Protein AF-A0A452UDL7-F1 (afdb_monomer_lite)

Sequence (112 aa):
MKNHVLAASFSMLSLLALMGDTDSKTDSSFMMDSDPLRCMRHHYVDSISHPLYKCNSKMVLLARCEGHCSQASRSEPLVSFSTVLKQPFRSSCHCCRPQTSKLKALRLRGSG

Foldseek 3Di:
DDDDDPPDPDPPPVVVVPPDDPPPPVPPCPVPPDPPQAWDKDKDWDWDDDPPFAWDIDIDIDIDTGHDHPDDKDWDADDDPDPDDPDGIDIDDDDRHDPDDDDDDDDTGTDD

InterPro domains:
  IPR003064 Norrie disease protein [PR01304] (11-33)
  IPR003064 Norrie disease protein [PR01304] (40-64)
  IPR003064 Norrie disease protein [PR01304] (65-84)
  IPR003064 Norrie disease protein [PR01304] (86-102)
  IPR003064 Norrie disease protein [PR01304] (102-112)
  IPR003064 Norrie disease protein [PTHR28611] (1-112)
  IPR006207 Cystine knot, C-terminal [PS01225] (39-112)
  IPR006207 Cystine knot, C-terminal [SM00041] (43-112)
  IPR029034 Cystine-kn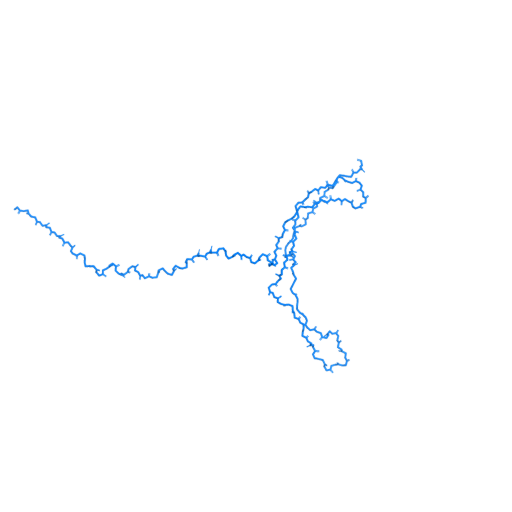ot cytokine [G3DSA:2.10.90.10] (22-112)

Organism: Ursus maritimus (NCBI:txid29073)

Structure (mmCIF, N/CA/C/O backbone):
data_AF-A0A452UDL7-F1
#
_entry.id   AF-A0A452UDL7-F1
#
loop_
_atom_site.group_PDB
_atom_site.id
_atom_site.type_symbol
_atom_site.label_atom_id
_atom_site.label_alt_id
_atom_site.label_comp_id
_atom_site.label_asym_id
_atom_site.label_entity_id
_atom_site.label_seq_id
_atom_site.pdbx_PDB_ins_code
_atom_site.Cartn_x
_atom_site.Cartn_y
_atom_site.Cartn_z
_atom_site.occupancy
_atom_site.B_iso_or_equiv
_atom_site.auth_seq_id
_atom_site.auth_comp_id
_atom_site.auth_asym_id
_atom_site.auth_atom_id
_atom_site.pdbx_PDB_model_num
ATOM 1 N N . MET A 1 1 ? 17.452 85.688 37.592 1.00 38.22 1 MET A N 1
ATOM 2 C CA . MET A 1 1 ? 18.397 84.621 37.188 1.00 38.22 1 MET A CA 1
ATOM 3 C C . MET A 1 1 ? 17.792 83.302 37.647 1.00 38.22 1 MET A C 1
ATOM 5 O O . MET A 1 1 ? 17.627 83.114 38.837 1.00 38.22 1 MET A O 1
ATOM 9 N N . LYS A 1 2 ? 17.093 82.628 36.729 1.00 38.44 2 LYS A N 1
ATOM 10 C CA . LYS A 1 2 ? 17.460 81.302 36.196 1.00 38.44 2 LYS A CA 1
ATOM 11 C C . LYS A 1 2 ? 17.303 80.181 37.238 1.00 38.44 2 LYS A C 1
ATOM 13 O O . LYS A 1 2 ? 18.157 80.030 38.101 1.00 38.44 2 LYS A O 1
ATOM 18 N N . ASN A 1 3 ? 16.206 79.421 37.125 1.00 38.09 3 ASN A N 1
ATOM 19 C CA . ASN A 1 3 ? 16.194 77.968 36.866 1.00 38.09 3 ASN A CA 1
ATOM 20 C C . ASN A 1 3 ? 14.825 77.368 37.253 1.00 38.09 3 ASN A C 1
ATOM 22 O O . ASN A 1 3 ? 14.585 77.051 38.412 1.00 38.09 3 ASN A O 1
ATOM 26 N N . HIS A 1 4 ? 13.932 77.181 36.273 1.00 42.09 4 HIS A N 1
ATOM 27 C CA . HIS A 1 4 ? 12.773 76.296 36.422 1.00 42.09 4 HIS A CA 1
ATOM 28 C C . HIS A 1 4 ? 13.202 74.883 36.029 1.00 42.09 4 HIS A C 1
ATOM 30 O O . HIS A 1 4 ? 13.285 74.559 34.847 1.00 42.09 4 HIS A O 1
ATOM 36 N N . VAL A 1 5 ? 13.503 74.057 37.027 1.00 43.28 5 VAL A N 1
ATOM 37 C CA . VAL A 1 5 ? 13.671 72.612 36.858 1.00 43.28 5 VAL A CA 1
ATOM 38 C C . VAL A 1 5 ? 12.354 71.969 37.279 1.00 43.28 5 VAL A C 1
ATOM 40 O O . VAL A 1 5 ? 12.105 71.758 38.461 1.00 43.28 5 VAL A O 1
ATOM 43 N N . LEU A 1 6 ? 11.477 71.702 36.311 1.00 47.50 6 LEU A N 1
ATOM 44 C CA . LEU A 1 6 ? 10.331 70.815 36.507 1.00 47.50 6 LEU A CA 1
ATOM 45 C C . LEU A 1 6 ? 10.842 69.375 36.398 1.00 47.50 6 LEU A C 1
ATOM 47 O O . LEU A 1 6 ? 10.845 68.780 35.324 1.00 47.50 6 LEU A O 1
ATOM 51 N N . ALA A 1 7 ? 11.330 68.833 37.512 1.00 48.12 7 ALA A N 1
ATOM 52 C CA . ALA A 1 7 ? 11.570 67.403 37.642 1.00 48.12 7 ALA A CA 1
ATOM 53 C C . ALA A 1 7 ? 10.212 66.721 37.862 1.00 48.12 7 ALA A C 1
ATOM 55 O O . ALA A 1 7 ? 9.678 66.717 38.969 1.00 48.12 7 ALA A O 1
ATOM 56 N N . ALA A 1 8 ? 9.618 66.200 36.788 1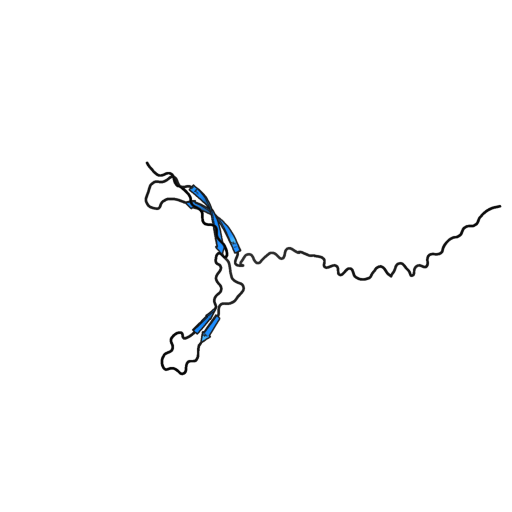.00 52.31 8 ALA A N 1
ATOM 57 C CA . ALA A 1 8 ? 8.437 65.354 36.876 1.00 52.31 8 ALA A CA 1
ATOM 58 C C . ALA A 1 8 ? 8.828 64.030 37.550 1.00 52.31 8 ALA A C 1
ATOM 60 O O . ALA A 1 8 ? 9.554 63.212 36.984 1.00 52.31 8 ALA A O 1
ATOM 61 N N . SER A 1 9 ? 8.367 63.835 38.782 1.00 49.28 9 SER A N 1
ATOM 62 C CA . SER A 1 9 ? 8.425 62.566 39.497 1.00 49.28 9 SER A CA 1
ATOM 63 C C . SER A 1 9 ? 7.408 61.599 38.886 1.00 49.28 9 SER A C 1
ATOM 65 O O . SER A 1 9 ? 6.223 61.616 39.215 1.00 49.28 9 SER A O 1
ATOM 67 N N . PHE A 1 10 ? 7.855 60.738 37.972 1.00 49.72 10 PHE A N 1
ATOM 68 C CA . PHE A 1 10 ? 7.033 59.621 37.518 1.00 49.72 10 PHE A CA 1
ATOM 69 C C . PHE A 1 10 ? 6.963 58.576 38.635 1.00 49.72 10 PHE A C 1
ATOM 71 O O . PHE A 1 10 ? 7.944 57.914 38.968 1.00 49.72 10 PHE A O 1
ATOM 78 N N . SER A 1 11 ? 5.786 58.494 39.253 1.00 47.44 11 SER A N 1
ATOM 79 C CA . SER A 1 11 ? 5.418 57.499 40.255 1.00 47.44 11 SER A CA 1
ATOM 80 C C . SER A 1 11 ? 5.682 56.082 39.731 1.00 47.44 11 SER A C 1
ATOM 82 O O . SER A 1 11 ? 5.148 55.681 38.697 1.00 47.44 11 SER A O 1
ATOM 84 N N . MET A 1 12 ? 6.482 55.311 40.471 1.00 53.69 12 MET A N 1
ATOM 85 C CA . MET A 1 12 ? 6.884 53.927 40.167 1.00 53.69 12 MET A CA 1
ATOM 86 C C . MET A 1 12 ? 5.731 52.903 40.231 1.00 53.69 12 MET A C 1
ATOM 88 O O . MET A 1 12 ? 5.974 51.700 40.222 1.00 53.69 12 MET A O 1
ATOM 92 N N . LEU A 1 13 ? 4.472 53.348 40.268 1.00 51.12 13 LEU A N 1
ATOM 93 C CA . LEU A 1 13 ? 3.293 52.477 40.231 1.00 51.12 13 LEU A CA 1
ATOM 94 C C . LEU A 1 13 ? 2.800 52.154 38.810 1.00 51.12 13 LEU A C 1
ATOM 96 O O . LEU A 1 13 ? 1.997 51.240 38.653 1.0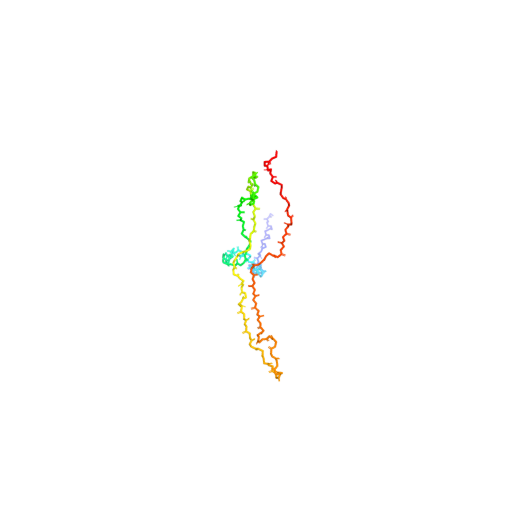0 51.12 13 LEU A O 1
ATOM 100 N N . SER A 1 14 ? 3.295 52.834 37.770 1.00 49.47 14 SER A N 1
ATOM 101 C CA . SER A 1 14 ? 2.852 52.590 36.383 1.00 49.47 14 SER A CA 1
ATOM 102 C C . SER A 1 14 ? 3.675 51.543 35.621 1.00 49.47 14 SER A C 1
ATOM 104 O O . SER A 1 14 ? 3.311 51.198 34.500 1.00 49.47 14 SER A O 1
ATOM 106 N N . LEU A 1 15 ? 4.760 51.006 36.198 1.00 46.44 15 LEU A N 1
ATOM 107 C CA . LEU A 1 15 ? 5.572 49.968 35.539 1.00 46.44 15 LEU A CA 1
ATOM 108 C C . LEU A 1 15 ? 5.076 48.530 35.776 1.00 46.44 15 LEU A C 1
ATOM 110 O O . LEU A 1 15 ? 5.545 47.616 35.107 1.00 46.44 15 LEU A O 1
ATOM 114 N N . LEU A 1 16 ? 4.118 48.315 36.683 1.00 48.84 16 LEU A N 1
ATOM 115 C CA . LEU A 1 16 ? 3.565 46.982 36.969 1.00 48.84 16 LEU A CA 1
ATOM 116 C C . LEU A 1 16 ? 2.322 46.632 36.131 1.00 48.84 16 LEU A C 1
ATOM 118 O O . LEU A 1 16 ? 1.834 45.511 36.210 1.00 48.84 16 LEU A O 1
ATOM 122 N N . ALA A 1 17 ? 1.830 47.547 35.289 1.00 48.41 17 ALA A N 1
ATOM 123 C CA . ALA A 1 17 ? 0.625 47.339 34.477 1.00 48.41 17 ALA A CA 1
ATOM 124 C C . ALA A 1 17 ? 0.885 46.763 33.067 1.00 48.41 17 ALA A C 1
ATOM 126 O O . ALA A 1 17 ? -0.044 46.661 32.273 1.00 48.41 17 ALA A O 1
ATOM 127 N N . LEU A 1 18 ? 2.125 46.371 32.742 1.00 48.56 18 LEU A N 1
ATOM 128 C CA . LEU A 1 18 ? 2.467 45.693 31.477 1.00 48.56 18 LEU A CA 1
ATOM 129 C C . LEU A 1 18 ? 2.911 44.233 31.667 1.00 48.56 18 LEU A C 1
ATOM 131 O O . LEU A 1 18 ? 3.472 43.630 30.757 1.00 48.56 18 LEU A O 1
ATOM 135 N N . MET A 1 19 ? 2.628 43.642 32.830 1.00 51.47 19 MET A N 1
ATOM 136 C CA . MET A 1 19 ? 2.706 42.194 33.045 1.00 51.47 19 MET A CA 1
ATOM 137 C C . MET A 1 19 ? 1.288 41.621 33.103 1.00 51.47 19 MET A C 1
ATOM 139 O O . MET A 1 19 ? 0.827 41.168 34.144 1.00 51.47 19 MET A O 1
ATOM 143 N N . GLY A 1 20 ? 0.571 41.723 31.986 1.00 43.78 20 GLY A N 1
ATOM 144 C CA . GLY A 1 20 ? -0.764 41.161 31.807 1.00 43.78 20 GLY A CA 1
ATOM 145 C C . GLY A 1 20 ? -0.835 40.466 30.456 1.00 43.78 20 GLY A C 1
ATOM 146 O O . GLY A 1 20 ? -0.819 41.131 29.426 1.00 43.78 20 GLY A O 1
ATOM 147 N N . ASP A 1 21 ? -0.865 39.137 30.501 1.00 46.88 21 ASP A N 1
ATOM 148 C CA . ASP A 1 21 ? -1.256 38.225 29.426 1.00 46.88 21 ASP A CA 1
ATOM 149 C C . ASP A 1 21 ? -0.541 38.383 28.079 1.00 46.88 21 ASP A C 1
ATOM 151 O O . ASP A 1 21 ? -1.130 38.686 27.042 1.00 46.88 21 ASP A O 1
ATOM 155 N N . THR A 1 22 ? 0.728 37.985 28.051 1.00 43.47 22 THR A N 1
ATOM 156 C CA . THR A 1 22 ? 1.098 37.029 27.010 1.00 43.47 22 THR A CA 1
ATOM 157 C C . THR A 1 22 ? 0.882 35.641 27.593 1.00 43.47 22 THR A C 1
ATOM 159 O O . THR A 1 22 ? 1.730 35.114 28.311 1.00 43.47 22 THR A O 1
ATOM 162 N N . ASP A 1 23 ? -0.262 35.030 27.271 1.00 42.97 23 ASP A N 1
ATOM 163 C CA . ASP A 1 23 ? -0.305 33.577 27.138 1.00 42.97 23 ASP A CA 1
ATOM 164 C C . ASP A 1 23 ? 0.706 33.270 26.037 1.00 42.97 23 ASP A C 1
ATOM 166 O O . ASP A 1 23 ? 0.410 33.290 24.837 1.00 42.97 23 ASP A O 1
ATOM 170 N N . SER A 1 24 ? 1.965 33.117 26.444 1.00 47.28 24 SER A N 1
ATOM 171 C CA . SER A 1 24 ? 2.957 32.442 25.653 1.00 47.28 24 SER A CA 1
ATOM 172 C C . SER A 1 24 ? 2.474 30.998 25.580 1.00 47.28 24 SER A C 1
ATOM 174 O O . SER A 1 24 ? 3.027 30.072 26.178 1.00 47.28 24 SER A O 1
ATOM 176 N N . LYS A 1 25 ? 1.518 30.787 24.668 1.00 43.91 25 LYS A N 1
ATOM 177 C CA . LYS A 1 25 ? 1.615 29.747 23.657 1.00 43.91 25 LYS A CA 1
ATOM 178 C C . LYS A 1 25 ? 2.964 29.945 22.975 1.00 43.91 25 LYS A C 1
ATOM 180 O O . LYS A 1 25 ? 3.106 30.420 21.855 1.00 43.91 25 LYS A O 1
ATOM 185 N N . THR A 1 26 ? 3.993 29.616 23.741 1.00 45.62 26 THR A N 1
ATOM 186 C CA . THR A 1 26 ? 5.231 29.087 23.264 1.00 45.62 26 THR A CA 1
ATOM 187 C C . THR A 1 26 ? 4.718 27.959 22.397 1.00 45.62 26 THR A C 1
ATOM 189 O O . THR A 1 26 ? 4.300 26.915 22.906 1.00 45.62 26 THR A O 1
ATOM 192 N N . ASP A 1 27 ? 4.666 28.213 21.089 1.00 43.66 27 ASP A N 1
ATOM 193 C CA . ASP A 1 27 ? 4.771 27.198 20.056 1.00 43.66 27 ASP A CA 1
ATOM 194 C C . ASP A 1 27 ? 6.129 26.537 20.276 1.00 43.66 27 ASP A C 1
ATOM 196 O O . ASP A 1 27 ? 7.058 26.576 19.474 1.00 43.66 27 ASP A O 1
ATOM 200 N N . SER A 1 28 ? 6.223 25.860 21.412 1.00 45.84 28 SER A N 1
ATOM 201 C CA . SER A 1 28 ? 7.032 24.706 21.615 1.00 45.84 28 SER A CA 1
ATOM 202 C C . SER A 1 28 ? 6.336 23.625 20.790 1.00 45.84 28 SER A C 1
ATOM 204 O O . SER A 1 28 ? 5.851 22.601 21.256 1.00 45.84 28 SER A O 1
ATOM 206 N N . SER A 1 29 ? 6.390 23.842 19.478 1.00 49.47 29 SER A N 1
ATOM 207 C CA . SER A 1 29 ? 6.771 22.816 18.535 1.00 49.47 29 SER A CA 1
ATOM 208 C C . SER A 1 29 ? 8.159 22.292 18.940 1.00 49.47 29 SER A C 1
ATOM 210 O O . SER A 1 29 ? 9.112 22.281 18.169 1.00 49.47 29 SER A O 1
ATOM 212 N N . PHE A 1 30 ? 8.279 21.793 20.180 1.00 46.22 30 PHE A N 1
ATOM 213 C CA . PHE A 1 30 ? 8.993 20.561 20.394 1.00 46.22 30 PHE A CA 1
ATOM 214 C C . PHE A 1 30 ? 8.417 19.657 19.326 1.00 46.22 30 PHE A C 1
ATOM 216 O O . PHE A 1 30 ? 7.233 19.319 19.361 1.00 46.22 30 PHE A O 1
ATOM 223 N N . MET A 1 31 ? 9.228 19.426 18.300 1.00 56.75 31 MET A N 1
ATOM 224 C CA . MET A 1 31 ? 9.006 18.417 17.291 1.00 56.75 31 MET A CA 1
ATOM 225 C C . MET A 1 31 ? 8.827 17.135 18.092 1.00 56.75 31 MET A C 1
ATOM 227 O O . MET A 1 31 ? 9.807 16.492 18.453 1.00 56.75 31 MET A O 1
ATOM 231 N N . MET A 1 32 ? 7.591 16.850 18.511 1.00 62.28 32 MET A N 1
ATOM 232 C CA . MET A 1 32 ? 7.245 15.578 19.103 1.00 62.28 32 MET A CA 1
ATOM 233 C C . MET A 1 32 ? 7.554 14.613 17.989 1.00 62.28 32 MET A C 1
ATOM 235 O O . MET A 1 32 ? 6.874 14.615 16.953 1.00 62.28 32 MET A O 1
ATOM 239 N N . ASP A 1 33 ? 8.677 13.920 18.167 1.00 72.19 33 ASP A N 1
ATOM 240 C CA . ASP A 1 33 ? 9.129 12.972 17.187 1.00 72.19 33 ASP A CA 1
ATOM 241 C C . ASP A 1 33 ? 7.978 12.004 17.000 1.00 72.19 33 ASP A C 1
ATOM 243 O O . ASP A 1 33 ? 7.388 11.441 17.926 1.00 72.19 33 ASP A O 1
ATOM 247 N N . SER A 1 34 ? 7.531 12.010 15.769 1.00 79.44 34 SER A N 1
ATOM 248 C CA . SER A 1 34 ? 6.364 11.294 15.353 1.00 79.44 34 SER A CA 1
ATOM 249 C C . SER A 1 34 ? 6.655 9.817 15.519 1.00 79.44 34 SER A C 1
ATOM 251 O O . SER A 1 34 ? 7.651 9.388 14.955 1.00 79.44 34 SER A O 1
ATOM 253 N N . ASP A 1 35 ? 5.803 9.056 16.222 1.00 90.31 35 ASP A N 1
ATOM 254 C CA . ASP A 1 35 ? 6.022 7.611 16.399 1.00 90.31 35 ASP A CA 1
ATOM 255 C C . ASP A 1 35 ? 6.445 6.977 15.058 1.00 90.31 35 ASP A C 1
ATOM 257 O O . ASP A 1 35 ? 5.634 6.961 14.119 1.00 90.31 35 ASP A O 1
ATOM 261 N N . PRO A 1 36 ? 7.702 6.502 14.932 1.00 92.56 36 PRO A N 1
ATOM 262 C CA . PRO A 1 36 ? 8.237 6.010 13.667 1.00 92.56 36 PRO A CA 1
ATOM 263 C C . PRO A 1 36 ? 7.511 4.746 13.200 1.00 92.56 36 PRO A C 1
ATOM 265 O O . PRO A 1 36 ? 7.601 4.377 12.028 1.00 92.56 36 PRO A O 1
ATOM 268 N N . LEU A 1 37 ? 6.774 4.088 14.100 1.00 95.12 37 LEU A N 1
ATOM 269 C CA . LEU A 1 37 ? 5.989 2.899 13.810 1.00 95.12 37 LEU A CA 1
ATOM 270 C C . LEU A 1 37 ? 4.583 3.214 13.306 1.00 95.12 37 LEU A C 1
ATOM 272 O O . LEU A 1 37 ? 3.879 2.275 12.923 1.00 95.12 37 LEU A O 1
ATOM 276 N N . ARG A 1 38 ? 4.147 4.479 13.284 1.00 96.31 38 ARG A N 1
ATOM 277 C CA . ARG A 1 38 ? 2.818 4.843 12.778 1.00 96.31 38 ARG A CA 1
ATOM 278 C C . ARG A 1 38 ? 2.711 4.595 11.276 1.00 96.31 38 ARG A C 1
ATOM 280 O O . ARG A 1 38 ? 3.688 4.694 10.539 1.00 96.31 38 ARG A O 1
ATOM 287 N N . CYS A 1 39 ? 1.495 4.350 10.798 1.00 97.81 39 CYS A N 1
ATOM 288 C CA . CYS A 1 39 ? 1.222 4.259 9.366 1.00 97.81 39 CYS A CA 1
ATOM 289 C C . CYS A 1 39 ? 1.692 5.522 8.624 1.00 97.81 39 CYS A C 1
ATOM 291 O O . CYS A 1 39 ? 1.146 6.612 8.817 1.00 97.81 39 CYS A O 1
ATOM 293 N N . MET A 1 40 ? 2.694 5.372 7.756 1.00 97.31 40 MET A N 1
ATOM 294 C CA . MET A 1 40 ? 3.270 6.476 6.993 1.00 97.31 40 MET A CA 1
ATOM 295 C C . MET A 1 40 ? 3.747 6.046 5.603 1.00 97.31 40 MET A C 1
ATOM 297 O O . MET A 1 40 ? 3.763 4.866 5.245 1.00 97.31 40 MET A O 1
ATOM 301 N N . ARG A 1 41 ? 4.100 7.040 4.781 1.00 98.19 41 ARG A N 1
ATOM 302 C CA . ARG A 1 41 ? 4.606 6.840 3.421 1.00 98.19 41 ARG A CA 1
ATOM 303 C C . ARG A 1 41 ? 6.126 6.695 3.437 1.00 98.19 41 ARG A C 1
ATOM 305 O O . ARG A 1 41 ? 6.825 7.647 3.773 1.00 98.19 41 ARG A O 1
ATOM 312 N N . HIS A 1 42 ? 6.615 5.552 2.972 1.00 97.62 42 HIS A N 1
ATOM 313 C CA . HIS A 1 42 ? 8.037 5.233 2.835 1.00 97.62 42 HIS A CA 1
ATOM 314 C C . HIS A 1 42 ? 8.447 5.266 1.366 1.00 97.62 42 HIS A C 1
ATOM 316 O O . HIS A 1 42 ? 7.774 4.667 0.524 1.00 97.62 42 HIS A O 1
ATOM 322 N N . HIS A 1 43 ? 9.541 5.959 1.052 1.00 98.38 43 HIS A N 1
ATOM 323 C CA . HIS A 1 43 ? 10.101 5.996 -0.299 1.00 98.38 43 HIS A CA 1
ATOM 324 C C . HIS A 1 43 ? 11.188 4.938 -0.450 1.00 98.38 43 HIS A C 1
ATOM 326 O O . HIS A 1 43 ? 11.993 4.740 0.455 1.00 98.38 43 HIS A O 1
ATOM 332 N N . TYR A 1 44 ? 11.219 4.280 -1.603 1.00 98.62 44 TYR A N 1
ATOM 333 C CA . TYR A 1 44 ? 12.251 3.307 -1.947 1.00 98.62 44 TYR A CA 1
ATOM 334 C C . TYR A 1 44 ? 12.509 3.335 -3.451 1.00 98.62 44 TYR A C 1
ATOM 336 O O . TYR A 1 44 ? 11.654 3.760 -4.230 1.00 98.62 44 TYR A O 1
ATOM 344 N N . VAL A 1 45 ? 13.704 2.919 -3.859 1.00 98.50 45 VAL A N 1
ATOM 345 C CA . VAL A 1 45 ? 14.056 2.771 -5.273 1.00 98.50 45 VAL A CA 1
ATOM 346 C C . VAL A 1 45 ? 13.988 1.297 -5.624 1.00 98.50 45 VAL A C 1
ATOM 348 O O . VAL A 1 45 ? 14.522 0.472 -4.888 1.00 98.50 45 VAL A O 1
ATOM 351 N N . ASP A 1 46 ? 13.341 0.981 -6.740 1.00 98.44 46 ASP A N 1
ATOM 352 C CA . ASP A 1 46 ? 13.239 -0.387 -7.242 1.00 98.44 46 ASP A CA 1
ATOM 353 C C . ASP A 1 46 ? 13.483 -0.445 -8.754 1.00 98.44 46 ASP A C 1
ATOM 355 O O . ASP A 1 46 ? 13.348 0.558 -9.464 1.00 98.44 46 ASP A O 1
ATOM 359 N N . SER A 1 47 ? 13.870 -1.617 -9.249 1.00 97.94 47 SER A N 1
ATOM 360 C CA . SER A 1 47 ? 14.167 -1.872 -10.654 1.00 97.94 47 SER A CA 1
ATOM 361 C C . SER A 1 47 ? 12.964 -2.503 -11.352 1.00 97.94 47 SER A C 1
ATOM 363 O O . SER A 1 47 ? 12.650 -3.674 -11.151 1.00 97.94 47 SER A O 1
ATOM 365 N N . ILE A 1 48 ? 12.302 -1.747 -12.232 1.00 97.88 48 ILE A N 1
ATOM 366 C CA . ILE A 1 48 ? 11.224 -2.288 -13.068 1.00 97.88 48 ILE A CA 1
ATOM 367 C C . ILE A 1 48 ? 11.841 -3.018 -14.264 1.00 97.88 48 ILE A C 1
ATOM 369 O O . ILE A 1 48 ? 12.557 -2.420 -15.073 1.00 97.88 48 ILE A O 1
ATOM 373 N N . SER A 1 49 ? 11.504 -4.299 -14.399 1.00 96.50 49 SER A N 1
ATOM 374 C CA . SER A 1 49 ? 11.876 -5.171 -15.516 1.00 96.50 49 SER A CA 1
ATOM 375 C C . SER A 1 49 ? 10.649 -5.927 -16.034 1.00 96.50 49 SER A C 1
ATOM 377 O O . SER A 1 49 ? 9.653 -6.072 -15.325 1.00 96.50 49 SER A O 1
ATOM 379 N N . HIS A 1 50 ? 10.682 -6.370 -17.294 1.00 96.00 50 HIS A N 1
ATOM 380 C CA . HIS A 1 50 ? 9.614 -7.221 -17.818 1.00 96.00 50 HIS A CA 1
ATOM 381 C C . HIS A 1 50 ? 9.876 -8.671 -17.379 1.00 96.00 50 HIS A C 1
ATOM 383 O O . HIS A 1 50 ? 10.963 -9.175 -17.651 1.00 96.00 50 HIS A O 1
ATOM 389 N N . PRO A 1 51 ? 8.905 -9.393 -16.790 1.00 96.06 51 PRO A N 1
ATOM 390 C CA . PRO A 1 51 ? 9.137 -10.734 -16.230 1.00 96.06 51 PRO A CA 1
ATOM 391 C C . PRO A 1 51 ? 9.403 -11.842 -17.267 1.00 96.06 51 PRO A C 1
ATOM 393 O O . PRO A 1 51 ? 9.582 -12.992 -16.891 1.00 96.06 51 PRO A O 1
ATOM 396 N N . LEU A 1 52 ? 9.392 -11.524 -18.566 1.00 94.88 52 LEU A N 1
ATOM 397 C CA . LEU A 1 52 ? 9.416 -12.513 -19.657 1.00 94.88 52 LEU A CA 1
ATOM 398 C C . LEU A 1 52 ? 10.307 -12.042 -20.810 1.00 94.88 52 LEU A C 1
ATOM 400 O O . LEU A 1 52 ? 11.188 -12.770 -21.251 1.00 94.88 52 LEU A O 1
ATOM 404 N N . TYR A 1 53 ? 10.105 -10.813 -21.295 1.00 93.50 53 TYR A N 1
ATOM 405 C CA . TYR A 1 53 ? 10.911 -10.255 -22.378 1.00 93.50 53 TYR A CA 1
ATOM 406 C C . TYR A 1 53 ? 12.220 -9.654 -21.872 1.00 93.50 53 TYR A C 1
ATOM 408 O O . TYR A 1 53 ? 12.265 -9.002 -20.827 1.00 93.50 53 TYR A O 1
ATOM 416 N N . LYS A 1 54 ? 13.281 -9.800 -22.674 1.00 91.94 54 LYS A N 1
ATOM 417 C CA . LYS A 1 54 ? 14.571 -9.158 -22.425 1.00 91.94 54 LYS A CA 1
ATOM 418 C C . LYS A 1 54 ? 14.464 -7.661 -22.721 1.00 91.94 54 LYS A C 1
ATOM 420 O O . LYS A 1 54 ? 14.610 -7.217 -23.858 1.00 91.94 54 LYS A O 1
ATOM 425 N N . CYS A 1 55 ? 14.192 -6.888 -21.678 1.00 95.12 55 CYS A N 1
ATOM 426 C CA . CYS A 1 55 ? 14.140 -5.432 -21.713 1.00 95.12 55 CYS A CA 1
ATOM 427 C C . CYS A 1 55 ? 15.235 -4.826 -20.838 1.00 95.12 55 CYS A C 1
ATOM 429 O O . CYS A 1 55 ? 15.640 -5.418 -19.841 1.00 95.12 55 CYS A O 1
ATOM 431 N N . ASN A 1 56 ? 15.664 -3.610 -21.169 1.00 95.50 56 ASN A N 1
ATOM 432 C CA . ASN A 1 56 ? 16.502 -2.809 -20.286 1.00 95.50 56 ASN A CA 1
ATOM 433 C C . ASN A 1 56 ? 15.695 -2.440 -19.038 1.00 95.50 56 ASN A C 1
ATOM 435 O O . ASN A 1 56 ? 14.707 -1.703 -19.131 1.00 95.50 56 ASN A O 1
ATOM 439 N N . SER A 1 57 ? 16.126 -2.949 -17.885 1.00 96.44 57 SER A N 1
ATOM 440 C CA . SER A 1 57 ? 15.551 -2.606 -16.586 1.00 96.44 57 SER A CA 1
ATOM 441 C C . SER A 1 57 ? 15.755 -1.126 -16.274 1.00 96.44 57 SER A C 1
ATOM 443 O O . SER A 1 57 ? 16.745 -0.517 -16.693 1.00 96.44 57 SER A O 1
ATOM 445 N N . LYS A 1 58 ? 14.826 -0.530 -15.524 1.00 97.88 58 LYS A N 1
ATOM 446 C CA . LYS A 1 58 ? 14.907 0.881 -15.137 1.00 97.88 58 LYS A CA 1
ATOM 447 C C . LYS A 1 58 ? 14.651 1.059 -13.649 1.00 97.88 58 LYS A C 1
ATOM 449 O O . LYS A 1 58 ? 13.598 0.671 -13.152 1.00 97.88 58 LYS A O 1
ATOM 454 N N . MET A 1 59 ? 15.587 1.721 -12.971 1.00 98.12 59 MET A N 1
ATOM 455 C CA . MET A 1 59 ? 15.410 2.141 -11.584 1.00 98.12 59 MET A CA 1
ATOM 456 C C . MET A 1 59 ? 14.397 3.283 -11.488 1.00 98.12 59 MET A C 1
ATOM 458 O O . MET A 1 59 ? 14.458 4.252 -12.254 1.00 98.12 59 MET A O 1
ATOM 462 N N . VAL A 1 60 ? 13.468 3.176 -10.546 1.00 98.38 60 VAL A N 1
ATOM 463 C CA . VAL A 1 60 ? 12.409 4.158 -10.311 1.00 98.38 60 VAL A CA 1
ATOM 464 C C . VAL A 1 60 ? 12.222 4.415 -8.821 1.00 98.38 60 VAL A C 1
ATOM 466 O O . VAL A 1 60 ? 12.296 3.502 -8.007 1.00 98.38 60 VAL A O 1
ATOM 469 N N . LEU A 1 61 ? 11.939 5.670 -8.468 1.00 98.56 61 LEU A N 1
ATOM 470 C CA . LEU A 1 61 ? 11.507 6.034 -7.122 1.00 98.56 61 LEU A CA 1
ATOM 471 C C . LEU A 1 61 ? 10.023 5.688 -6.950 1.00 98.56 61 LEU A C 1
ATOM 473 O O . LEU A 1 61 ? 9.165 6.232 -7.657 1.00 98.56 61 LEU A O 1
ATOM 477 N N . LEU A 1 62 ? 9.736 4.814 -5.994 1.00 98.62 62 LEU A N 1
ATOM 478 C CA . LEU A 1 62 ? 8.406 4.367 -5.602 1.00 98.62 62 LEU A CA 1
ATOM 479 C C . LEU A 1 62 ? 8.102 4.793 -4.163 1.00 98.62 62 LEU A C 1
ATOM 481 O O . LEU A 1 62 ? 8.963 5.269 -3.421 1.00 98.62 62 LEU A O 1
ATOM 485 N N . ALA A 1 63 ? 6.840 4.632 -3.778 1.00 98.50 63 ALA A N 1
ATOM 486 C CA . ALA A 1 63 ? 6.391 4.834 -2.413 1.00 98.50 63 ALA A CA 1
ATOM 487 C C . ALA A 1 63 ? 5.467 3.690 -1.987 1.00 98.50 63 ALA A C 1
ATOM 489 O O . ALA A 1 63 ? 4.683 3.194 -2.798 1.00 98.50 63 ALA A O 1
ATOM 490 N N . ARG A 1 64 ? 5.548 3.293 -0.715 1.00 98.25 64 ARG A N 1
ATOM 491 C CA . ARG A 1 64 ? 4.647 2.321 -0.076 1.00 98.25 64 ARG A CA 1
ATOM 492 C C . ARG A 1 64 ? 4.125 2.861 1.254 1.00 98.25 64 ARG A C 1
ATOM 494 O O . ARG A 1 64 ? 4.732 3.754 1.841 1.00 98.25 64 ARG A O 1
ATOM 501 N N . CYS A 1 65 ? 2.987 2.339 1.700 1.00 98.31 65 CYS A N 1
ATOM 502 C CA . CYS A 1 65 ? 2.415 2.635 3.011 1.00 98.31 65 CYS A CA 1
ATOM 503 C C . CYS A 1 65 ? 2.783 1.505 3.972 1.00 98.31 65 CYS A C 1
ATOM 505 O O . CYS A 1 65 ? 2.535 0.343 3.656 1.00 98.31 65 CYS A O 1
ATOM 507 N N . GLU A 1 66 ? 3.376 1.841 5.112 1.00 98.19 66 GLU A N 1
ATOM 508 C CA . GLU A 1 66 ? 3.798 0.871 6.125 1.00 98.19 66 GLU A CA 1
ATOM 509 C C . GLU A 1 66 ? 3.717 1.496 7.520 1.00 98.19 66 GLU A C 1
ATOM 511 O O . GLU A 1 66 ? 3.898 2.706 7.675 1.00 98.19 66 GLU A O 1
ATOM 516 N N . GLY A 1 67 ? 3.410 0.663 8.514 1.00 97.19 67 GLY A N 1
ATOM 517 C CA . GLY A 1 67 ? 3.268 1.042 9.916 1.00 97.19 67 GLY A CA 1
ATOM 518 C C . GLY A 1 67 ? 1.924 0.624 10.514 1.00 97.19 67 GLY A C 1
ATOM 519 O O . GLY A 1 67 ? 1.078 0.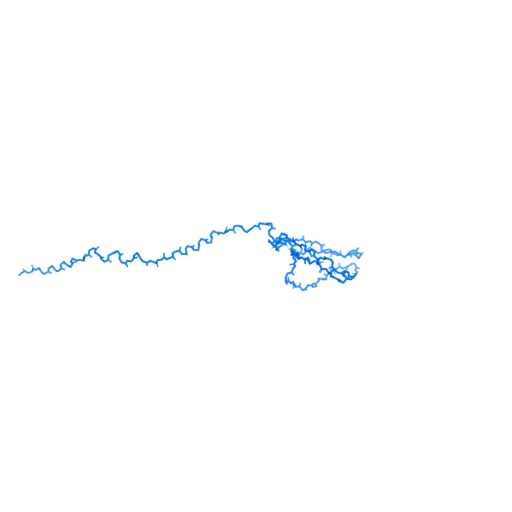014 9.855 1.00 97.19 67 GLY A O 1
ATOM 520 N N . HIS A 1 68 ? 1.733 0.974 11.779 1.00 97.44 68 HIS A N 1
ATOM 521 C CA . HIS A 1 68 ? 0.583 0.620 12.598 1.00 97.44 68 HIS A CA 1
ATOM 522 C C . HIS A 1 68 ? -0.449 1.749 12.597 1.00 97.44 68 HIS A C 1
ATOM 524 O O . HIS A 1 68 ? -0.120 2.933 12.715 1.00 97.44 68 HIS A O 1
ATOM 530 N N . CYS A 1 69 ? -1.721 1.386 12.450 1.00 97.00 69 CYS A N 1
ATOM 531 C CA . CYS A 1 69 ? -2.821 2.311 12.702 1.00 97.00 69 CYS A CA 1
ATOM 532 C C . CYS A 1 69 ? -3.007 2.472 14.216 1.00 97.00 69 CYS A C 1
ATOM 534 O O . CYS A 1 69 ? -2.841 1.512 14.964 1.00 97.00 69 CYS A O 1
ATOM 536 N N . SER A 1 70 ? -3.374 3.671 14.668 1.00 95.50 70 SER A N 1
ATOM 537 C CA . SER A 1 70 ? -3.572 3.951 16.097 1.00 95.50 70 SER A CA 1
ATOM 538 C C . SER A 1 70 ? -4.806 3.256 16.678 1.00 95.50 70 SER A C 1
ATOM 540 O O . SER A 1 70 ? -4.891 3.044 17.885 1.00 95.50 70 SER A O 1
ATOM 542 N N . GLN A 1 71 ? -5.778 2.900 15.835 1.00 97.06 71 GLN A N 1
ATOM 543 C CA . GLN A 1 71 ? -7.003 2.232 16.254 1.00 97.06 71 GLN A CA 1
ATOM 544 C C . GLN A 1 71 ? -6.791 0.723 16.396 1.00 97.06 71 GLN A C 1
ATOM 546 O O . GLN A 1 71 ? -6.395 0.044 15.446 1.00 97.06 71 GLN A O 1
ATOM 551 N N . ALA A 1 72 ? -7.163 0.180 17.555 1.00 96.56 72 ALA A N 1
ATOM 552 C CA . ALA A 1 72 ? -7.200 -1.259 17.770 1.00 96.56 72 ALA A CA 1
ATOM 553 C C . ALA A 1 72 ? -8.222 -1.943 16.844 1.00 96.56 72 ALA A C 1
ATOM 555 O O . ALA A 1 72 ? -9.290 -1.403 16.532 1.00 96.56 72 ALA A O 1
ATOM 556 N N . SER A 1 73 ? -7.899 -3.165 16.425 1.00 97.62 73 SER A N 1
ATOM 557 C CA . SER A 1 73 ? -8.855 -4.030 15.733 1.00 97.62 73 SER A CA 1
ATOM 558 C C . SER A 1 73 ? -9.784 -4.686 16.753 1.00 97.62 73 SER A C 1
ATOM 560 O O . SER A 1 73 ? -9.343 -5.077 17.832 1.00 97.62 73 SER A O 1
ATOM 562 N N . ARG A 1 74 ? -11.070 -4.811 16.421 1.00 97.69 74 ARG A N 1
ATOM 563 C CA . ARG A 1 74 ? -12.089 -5.398 17.306 1.00 97.69 74 ARG A CA 1
ATOM 564 C C . ARG A 1 74 ? -13.045 -6.297 16.540 1.00 97.69 74 ARG A C 1
ATOM 566 O O . ARG A 1 74 ? -13.272 -6.090 15.347 1.00 97.69 74 ARG A O 1
ATOM 573 N N . SER A 1 75 ? -13.625 -7.261 17.242 1.00 97.56 75 SER A N 1
ATOM 574 C CA . SER A 1 75 ? -14.630 -8.175 16.710 1.00 97.56 75 SER A CA 1
ATOM 575 C C . SER A 1 75 ? -15.612 -8.534 17.815 1.00 97.56 75 SER A C 1
ATOM 577 O O . SER A 1 75 ? -15.232 -9.168 18.794 1.00 97.56 75 SER A O 1
ATOM 579 N N . GLU A 1 76 ? -16.859 -8.103 17.667 1.00 96.25 76 GLU A N 1
ATOM 580 C CA . GLU A 1 76 ? -17.922 -8.338 18.646 1.00 96.25 76 GLU A CA 1
ATOM 581 C C . GLU A 1 76 ? -18.910 -9.371 18.088 1.00 96.25 76 GLU A C 1
ATOM 583 O O . GLU A 1 76 ? -19.270 -9.280 16.909 1.00 96.25 76 GLU A O 1
ATOM 588 N N . PRO A 1 77 ? -19.352 -10.363 18.881 1.00 94.06 77 PRO A N 1
ATOM 589 C CA . PRO A 1 77 ? -20.352 -11.324 18.436 1.00 94.06 77 PRO A CA 1
ATOM 590 C C . PRO A 1 77 ? -21.712 -10.645 18.239 1.00 94.06 77 PRO A C 1
ATOM 592 O O . PRO A 1 77 ? -22.113 -9.776 19.014 1.00 94.06 77 PRO A O 1
ATOM 595 N N . LEU A 1 78 ? -22.438 -11.062 17.206 1.00 90.62 78 LEU A N 1
ATOM 596 C CA . LEU A 1 78 ? -23.795 -10.604 16.927 1.00 90.62 78 LEU A CA 1
ATOM 597 C C . LEU A 1 78 ? -24.808 -11.632 17.428 1.00 90.62 78 LEU A C 1
ATOM 599 O O . LEU A 1 78 ? -24.781 -12.795 17.030 1.00 90.62 78 LEU A O 1
ATOM 603 N N . VAL A 1 79 ? -25.731 -11.185 18.280 1.00 89.50 79 VAL A N 1
ATOM 604 C CA . VAL A 1 79 ? -26.847 -12.011 18.751 1.00 89.50 79 VAL A CA 1
ATOM 605 C C . VAL A 1 79 ? -27.959 -11.973 17.707 1.00 89.50 79 VAL A C 1
ATOM 607 O O . VAL A 1 79 ? -28.456 -10.903 17.358 1.00 89.50 79 VAL A O 1
ATOM 610 N N . SER A 1 80 ? -28.354 -13.144 17.207 1.00 86.88 80 SER A N 1
ATOM 611 C CA . SER A 1 80 ? -29.482 -13.304 16.288 1.00 86.88 80 SER A CA 1
ATOM 612 C C . SER A 1 80 ? -30.475 -14.302 16.866 1.00 86.88 80 SER A C 1
ATOM 614 O O . SER A 1 80 ? -30.088 -15.383 17.299 1.00 86.88 80 SER A O 1
ATOM 616 N N . PHE A 1 81 ? -31.757 -13.947 16.825 1.00 87.00 81 PHE A N 1
ATOM 617 C CA . PHE A 1 81 ? -32.867 -14.840 17.175 1.00 87.00 81 PHE A CA 1
ATOM 618 C C . PHE A 1 81 ? -33.419 -15.597 15.954 1.00 87.00 81 PHE A C 1
ATOM 620 O O . PHE A 1 81 ? -34.295 -16.444 16.090 1.00 87.00 81 PHE A O 1
ATOM 627 N N . SER A 1 82 ? -32.907 -15.299 14.754 1.00 84.31 82 SER A N 1
ATOM 628 C CA . SER A 1 82 ? -33.161 -16.093 13.549 1.00 84.31 82 SER A CA 1
ATOM 629 C C . SER A 1 82 ? -32.337 -17.381 13.588 1.00 84.31 82 SER A C 1
ATOM 631 O O . SER A 1 82 ? -31.180 -17.360 14.009 1.00 84.31 82 SER A O 1
ATOM 633 N N . THR A 1 83 ? -32.893 -18.480 13.072 1.00 82.81 83 THR A N 1
ATOM 634 C CA . THR A 1 83 ? -32.215 -19.785 12.950 1.00 82.81 83 THR A CA 1
ATOM 635 C C . THR A 1 83 ? -31.012 -19.765 12.003 1.00 82.81 83 THR A C 1
ATOM 637 O O . THR A 1 83 ? -30.230 -20.712 11.986 1.00 82.81 83 THR A O 1
ATOM 640 N N . VAL A 1 84 ? -30.841 -18.692 11.221 1.00 78.38 84 VAL A N 1
ATOM 641 C CA . VAL A 1 84 ? -29.714 -18.506 10.301 1.00 78.38 84 VAL A CA 1
ATOM 642 C C . VAL A 1 84 ? -28.914 -17.271 10.694 1.00 78.38 84 VAL A C 1
ATOM 644 O O . VAL A 1 84 ? -29.403 -16.141 10.635 1.00 78.38 84 VAL A O 1
ATOM 647 N N . LEU A 1 85 ? -27.644 -17.488 11.030 1.00 74.50 85 LEU A N 1
ATOM 648 C CA . LEU A 1 85 ? -26.689 -16.442 11.377 1.00 74.50 85 LEU A CA 1
ATOM 649 C C . LEU A 1 85 ? -25.752 -16.203 10.180 1.00 74.50 85 LEU A C 1
ATOM 651 O O . LEU A 1 85 ? -24.845 -16.989 9.931 1.00 74.50 85 LEU A O 1
ATOM 655 N N . LYS A 1 86 ? -26.003 -15.145 9.392 1.00 77.69 86 LYS A N 1
ATOM 656 C CA . LYS A 1 86 ? -25.247 -14.871 8.147 1.00 77.69 86 LYS A CA 1
ATOM 657 C C . LYS A 1 86 ? -23.823 -14.377 8.404 1.00 77.69 86 LYS A C 1
ATOM 659 O O . LYS A 1 86 ? -22.889 -14.840 7.763 1.00 77.69 86 LYS A O 1
ATOM 664 N N . GLN A 1 87 ? -23.665 -13.428 9.325 1.00 87.12 87 GLN A N 1
ATOM 665 C CA . GLN A 1 87 ? -22.367 -12.897 9.725 1.00 87.12 87 GLN A CA 1
ATOM 666 C C . GLN A 1 87 ? -22.314 -12.843 11.257 1.00 87.12 87 GLN A C 1
ATOM 668 O O . GLN A 1 87 ? -23.009 -12.021 11.850 1.00 87.12 87 GLN A O 1
ATOM 673 N N . PRO A 1 88 ? -21.534 -13.724 11.907 1.00 89.62 88 PRO A N 1
ATOM 674 C CA . PRO A 1 88 ? -21.549 -13.877 13.362 1.00 89.62 88 PRO A CA 1
ATOM 675 C C . PRO A 1 88 ? -20.836 -12.771 14.126 1.00 89.62 88 PRO A C 1
ATOM 677 O O . PRO A 1 88 ? -21.015 -12.665 15.335 1.00 89.62 88 PRO A O 1
ATOM 680 N N . PHE A 1 89 ? -20.062 -11.934 13.436 1.00 94.81 89 PHE A N 1
ATOM 681 C CA . PHE A 1 89 ? -19.267 -10.898 14.070 1.00 94.81 89 PHE A CA 1
ATOM 682 C C . PHE A 1 89 ? -19.422 -9.546 13.387 1.00 94.81 89 PHE A C 1
ATOM 684 O O . PHE A 1 89 ? -19.386 -9.429 12.156 1.00 94.81 89 PHE A O 1
ATOM 691 N N . ARG A 1 90 ? -19.494 -8.505 14.213 1.00 94.50 90 ARG A N 1
ATOM 692 C CA . ARG A 1 90 ? -19.267 -7.123 13.814 1.00 94.50 90 ARG A CA 1
ATOM 693 C C . ARG A 1 90 ? -17.801 -6.788 14.058 1.00 94.50 90 ARG A C 1
ATOM 695 O O . ARG A 1 90 ? -17.394 -6.504 15.182 1.00 94.50 90 ARG A O 1
ATOM 702 N N . SER A 1 91 ? -17.008 -6.826 12.995 1.00 96.69 91 SER A N 1
ATOM 703 C CA . SER A 1 91 ? -15.571 -6.558 13.049 1.00 96.69 91 SER A CA 1
ATOM 704 C C . SER A 1 91 ? -15.211 -5.160 12.544 1.00 96.69 91 SER A C 1
ATOM 706 O O . SER A 1 91 ? -15.837 -4.641 11.621 1.00 96.69 91 SER A O 1
ATOM 708 N N . SER A 1 92 ? -14.157 -4.574 13.110 1.00 97.81 92 SER A N 1
ATOM 709 C CA . SER A 1 92 ? -13.538 -3.322 12.666 1.00 97.81 92 SER A CA 1
ATOM 710 C C . SER A 1 92 ? -12.021 -3.482 12.664 1.00 97.81 92 SER A C 1
ATOM 712 O O . SER A 1 92 ? -11.448 -3.916 13.661 1.00 97.81 92 SER A O 1
ATOM 714 N N . CYS A 1 93 ? -11.373 -3.102 11.565 1.00 98.06 93 CYS A N 1
ATOM 715 C CA . CYS A 1 93 ? -9.923 -3.163 11.393 1.00 98.06 93 CYS A CA 1
ATOM 716 C C . CYS A 1 93 ? -9.461 -1.958 10.566 1.00 98.06 93 CYS A C 1
ATOM 718 O O 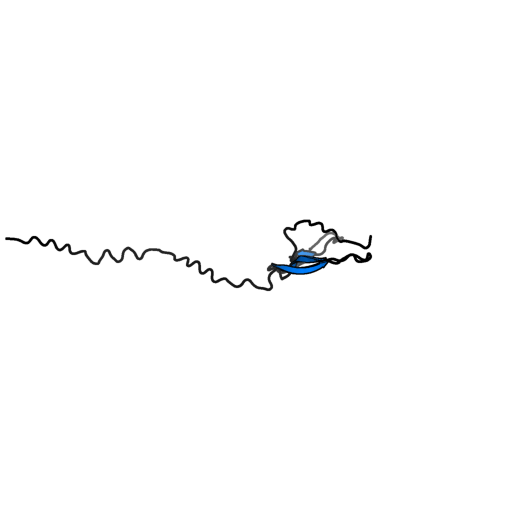. CYS A 1 93 ? -10.074 -1.636 9.547 1.00 98.06 93 CYS A O 1
ATOM 720 N N . HIS A 1 94 ? -8.391 -1.301 11.011 1.00 98.12 94 HIS A N 1
ATOM 721 C CA . HIS A 1 94 ? -7.757 -0.202 10.289 1.00 98.12 94 HIS A CA 1
ATOM 722 C C . HIS A 1 94 ? -6.450 -0.710 9.686 1.00 98.12 94 HIS A C 1
ATOM 724 O O . HIS A 1 94 ? -5.611 -1.267 10.391 1.00 98.12 94 HIS A O 1
ATOM 730 N N . CYS A 1 95 ? -6.289 -0.534 8.376 1.00 98.00 95 CYS A N 1
ATOM 731 C CA . CYS A 1 95 ? -5.106 -0.977 7.649 1.00 98.00 95 CYS A CA 1
ATOM 732 C C . CYS A 1 95 ? -4.373 0.217 7.047 1.00 98.00 95 CYS A C 1
ATOM 734 O O . CYS A 1 95 ? -4.997 1.081 6.429 1.00 98.00 95 CYS A O 1
ATOM 736 N N . CYS A 1 96 ? -3.043 0.207 7.138 1.00 98.06 96 CYS A N 1
ATOM 737 C CA . CYS A 1 96 ? -2.209 1.200 6.478 1.00 98.06 96 CYS A CA 1
ATOM 738 C C . CYS A 1 96 ? -2.275 1.011 4.956 1.00 98.06 96 CYS A C 1
ATOM 740 O O . CYS A 1 96 ? -1.762 0.030 4.418 1.00 98.06 96 CYS A O 1
ATOM 742 N N . ARG A 1 97 ? -2.962 1.919 4.257 1.00 98.31 97 ARG A N 1
ATOM 743 C CA . ARG A 1 97 ? -3.212 1.836 2.810 1.00 98.31 97 ARG A CA 1
ATOM 744 C C . ARG A 1 97 ? -3.052 3.206 2.144 1.00 98.31 97 ARG A C 1
ATOM 746 O O . ARG A 1 97 ? -3.200 4.225 2.819 1.00 98.31 97 ARG A O 1
ATOM 753 N N . PRO A 1 98 ? -2.783 3.255 0.826 1.00 98.19 98 PRO A N 1
ATOM 754 C CA . PRO A 1 98 ? -2.695 4.518 0.103 1.00 98.19 98 PRO A CA 1
ATOM 755 C C . PRO A 1 98 ? -4.025 5.280 0.136 1.00 98.1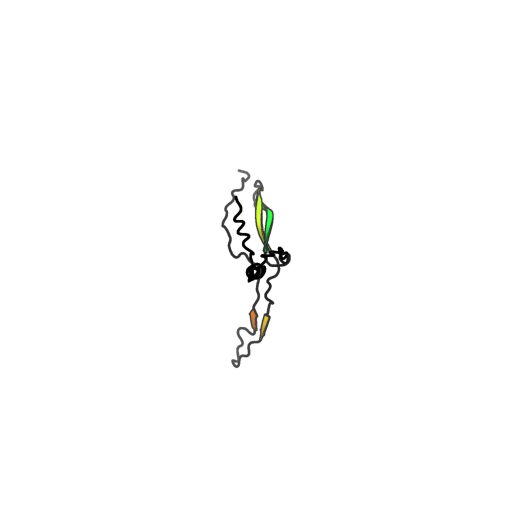9 98 PRO A C 1
ATOM 757 O O . PRO A 1 98 ? -5.045 4.760 -0.307 1.00 98.19 98 PRO A O 1
ATOM 760 N N . GLN A 1 99 ? -4.002 6.524 0.621 1.00 97.94 99 GLN A N 1
ATOM 761 C CA . GLN A 1 99 ? -5.161 7.422 0.569 1.00 97.94 99 GLN A CA 1
ATOM 762 C C . GLN A 1 99 ? -5.308 8.071 -0.813 1.00 97.94 99 GLN A C 1
ATOM 764 O O . GLN A 1 99 ? -6.408 8.186 -1.345 1.00 97.94 99 GLN A O 1
ATOM 769 N N . THR A 1 100 ? -4.190 8.487 -1.407 1.00 98.00 100 THR A N 1
ATOM 770 C CA . THR A 1 100 ? -4.125 9.057 -2.755 1.00 98.00 100 THR A CA 1
ATOM 771 C C . THR A 1 100 ? -2.954 8.441 -3.512 1.00 98.00 100 THR A C 1
ATOM 773 O O . THR A 1 100 ? -1.928 8.080 -2.933 1.00 98.00 100 THR A O 1
ATOM 776 N N . SER A 1 101 ? -3.107 8.283 -4.825 1.00 98.06 101 SER A N 1
ATOM 777 C CA . SER A 1 101 ? -2.052 7.772 -5.701 1.00 98.06 101 SER A CA 1
ATOM 778 C C . SER A 1 101 ? -2.086 8.487 -7.050 1.00 98.06 101 SER A C 1
ATOM 780 O O . SER A 1 101 ? -3.074 9.132 -7.402 1.00 98.06 101 SER A O 1
ATOM 782 N N . LYS A 1 102 ? -0.985 8.401 -7.802 1.00 98.19 102 LYS A N 1
ATOM 783 C CA . LYS A 1 102 ? -0.878 8.957 -9.153 1.00 98.19 102 LYS A CA 1
ATOM 784 C C . LYS A 1 102 ? -0.549 7.837 -10.125 1.00 98.19 102 LYS A C 1
ATOM 786 O O . LYS A 1 102 ? 0.503 7.211 -9.998 1.00 98.19 102 LYS A O 1
ATOM 791 N N . LEU A 1 103 ? -1.412 7.640 -11.117 1.00 98.44 103 LEU A N 1
ATOM 792 C CA . LEU A 1 103 ? -1.145 6.722 -12.217 1.00 98.44 103 LEU A CA 1
ATOM 793 C C . LEU A 1 103 ? 0.078 7.210 -13.011 1.00 98.44 103 LEU A C 1
ATOM 795 O O . LEU A 1 103 ? 0.180 8.390 -13.359 1.00 98.44 103 LEU A O 1
ATOM 799 N N . LYS A 1 104 ? 1.019 6.304 -13.280 1.00 98.00 104 LYS A N 1
ATOM 800 C CA . LYS A 1 104 ? 2.219 6.568 -14.080 1.00 98.00 104 LYS A CA 1
ATOM 801 C C . LYS A 1 104 ? 2.413 5.449 -15.092 1.00 98.00 104 LYS A C 1
ATOM 803 O O . LYS A 1 104 ? 2.258 4.281 -14.756 1.00 98.00 104 LYS A O 1
ATOM 808 N N . ALA A 1 105 ? 2.805 5.820 -16.304 1.00 97.75 105 ALA A N 1
ATOM 809 C CA . ALA A 1 105 ? 3.236 4.888 -17.334 1.00 97.75 105 ALA A CA 1
ATOM 810 C C . ALA A 1 105 ? 4.754 4.987 -17.518 1.00 97.75 105 ALA A C 1
ATOM 812 O O . ALA A 1 105 ? 5.333 6.074 -17.435 1.00 97.75 105 ALA A O 1
ATOM 813 N N . LEU A 1 106 ? 5.394 3.852 -17.785 1.00 96.75 106 LEU A N 1
ATOM 814 C CA . LEU A 1 106 ? 6.816 3.771 -18.082 1.00 96.75 106 LEU A CA 1
ATOM 815 C C . LEU A 1 106 ? 7.036 2.836 -19.270 1.00 96.75 106 LEU A C 1
ATOM 817 O O . LEU A 1 106 ? 6.561 1.707 -19.270 1.00 96.75 106 LEU A O 1
ATOM 821 N N . ARG A 1 107 ? 7.801 3.296 -20.263 1.00 96.38 107 ARG A N 1
ATOM 822 C CA . ARG A 1 107 ? 8.223 2.472 -21.398 1.00 96.38 107 ARG A CA 1
ATOM 823 C C . ARG A 1 107 ? 9.604 1.881 -21.129 1.00 96.38 107 ARG A C 1
ATOM 825 O O . ARG A 1 107 ? 10.561 2.631 -20.930 1.00 96.38 107 ARG A O 1
ATOM 832 N N . LEU A 1 108 ? 9.703 0.554 -21.157 1.00 96.81 108 LEU A N 1
ATOM 833 C CA . LEU A 1 108 ? 10.982 -0.155 -21.213 1.00 96.81 108 LEU A CA 1
ATOM 834 C C . LEU A 1 108 ? 11.416 -0.318 -22.675 1.00 96.81 108 LEU A C 1
ATOM 836 O O . LEU A 1 108 ? 10.577 -0.384 -23.576 1.00 96.81 108 LEU A O 1
ATOM 840 N N . ARG A 1 109 ? 12.727 -0.366 -22.918 1.00 94.62 109 ARG A N 1
ATOM 841 C CA . ARG A 1 109 ? 13.285 -0.680 -24.241 1.00 94.62 109 ARG A CA 1
ATOM 842 C C . ARG A 1 109 ? 13.589 -2.177 -24.278 1.00 94.62 109 ARG A C 1
ATOM 844 O O . ARG A 1 109 ? 14.413 -2.631 -23.492 1.00 94.62 109 ARG A O 1
ATOM 851 N N . GLY A 1 110 ? 12.865 -2.918 -25.111 1.00 88.44 110 GLY A N 1
ATOM 852 C CA . GLY A 1 110 ? 13.043 -4.357 -25.320 1.00 88.44 110 GLY A CA 1
ATOM 853 C C . GLY A 1 110 ? 14.071 -4.675 -26.399 1.00 88.44 110 GLY A C 1
ATOM 854 O O . GLY A 1 110 ? 14.481 -3.779 -27.134 1.00 88.44 110 GLY A O 1
ATOM 855 N N . SER A 1 111 ? 14.449 -5.947 -26.514 1.00 81.44 111 SER A N 1
ATOM 856 C CA . SER A 1 111 ? 15.108 -6.471 -27.711 1.00 81.44 111 SER A CA 1
ATOM 857 C C . SER A 1 111 ? 14.133 -6.437 -28.893 1.00 81.44 111 SER A C 1
ATOM 859 O O . SER A 1 111 ? 13.249 -7.290 -28.996 1.00 81.44 111 SER A O 1
ATOM 861 N N . GLY A 1 112 ? 14.294 -5.417 -29.730 1.00 61.91 112 GLY A N 1
ATOM 862 C CA . GLY A 1 112 ? 13.717 -5.238 -31.057 1.00 61.91 112 GLY A CA 1
ATOM 863 C C . GLY A 1 112 ? 14.736 -4.502 -31.905 1.00 61.91 112 GLY A C 1
ATOM 864 O O . GLY A 1 112 ? 15.221 -3.457 -31.413 1.00 61.91 112 GLY A O 1
#

Secondary structure (DSSP, 8-state):
-----------TTSSSTT-S---------------TTBSEEEEEEEEE--SSS-B--EEEEEEEEESB-SSPPEEEEPP--SS--S--EEEE------SS---------B--

Radius of gyration: 34.31 Å; chains: 1; bounding box: 52×104×71 Å

pLDDT: mean 80.59, std 22.09, range [38.09, 98.62]